Protein AF-A0A923BYN9-F1 (afdb_monomer_lite)

Secondary structure (DSSP, 8-state):
-HHHHHHHIIIIIIIIHHHHHHHHHHHHHHHHHHHHHTTHHHHHHHHHHHHS-----HHHHHHHHHHHHHHHHHHHH--

Foldseek 3Di:
DVVVVVVCCCVVVPPVVVVVVVVCCVVVNPVVVVVVVLCVLVVVLVCCCPVVVDPSDPVSVVVSVVVSVVVVVVVVVVD

Radius of gyration: 16.12 Å; chains: 1; bounding box: 33×36×35 Å

Sequence (79 aa):
PAWLGLAYVSLFSMLIGFVFWYRGLAQGGIAAVGQLQLLQPFFGLALAGLLLGETVGWQMIATSAAVVLCVAGARRYAR

pLDDT: mean 89.47, std 5.59, range [53.16, 94.38]

Structure (mmCIF, N/CA/C/O backbone):
data_AF-A0A923BYN9-F1
#
_entry.id   AF-A0A923BYN9-F1
#
loop_
_atom_site.group_PDB
_atom_site.id
_atom_site.type_symbol
_atom_site.label_atom_id
_atom_site.label_alt_id
_atom_site.label_comp_id
_atom_site.label_asym_id
_atom_site.label_entity_id
_atom_site.label_seq_id
_atom_site.pdbx_PDB_ins_code
_atom_site.Cartn_x
_atom_site.Cartn_y
_atom_site.Cartn_z
_atom_site.occupancy
_atom_site.B_iso_or_equiv
_atom_site.auth_seq_id
_atom_site.auth_comp_id
_atom_site.auth_asym_id
_atom_site.auth_atom_id
_atom_site.pdbx_PDB_model_num
ATOM 1 N N . PRO A 1 1 ? -8.440 -18.619 19.279 1.00 74.94 1 PRO A N 1
ATOM 2 C CA . PRO A 1 1 ? -8.378 -17.299 18.597 1.00 74.94 1 PRO A CA 1
ATOM 3 C C . PRO A 1 1 ? -7.050 -17.046 17.864 1.00 74.94 1 PRO A C 1
ATOM 5 O O 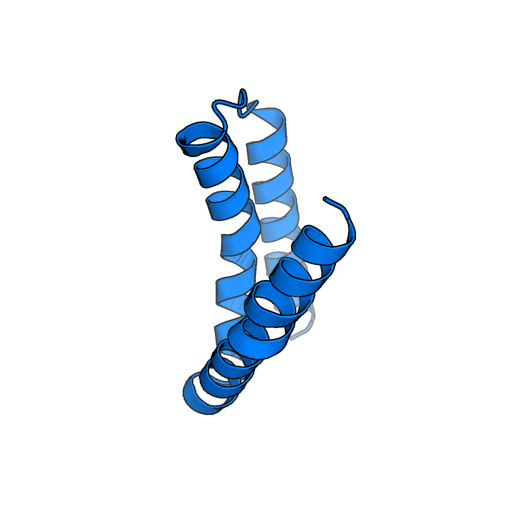. PRO A 1 1 ? -7.074 -16.885 16.651 1.00 74.94 1 PRO A O 1
ATOM 8 N N . ALA A 1 2 ? -5.903 -17.077 18.557 1.00 88.25 2 ALA A N 1
ATOM 9 C CA . ALA A 1 2 ? -4.593 -16.777 17.959 1.00 88.25 2 ALA A CA 1
ATOM 10 C C . ALA A 1 2 ? -4.213 -17.708 16.788 1.00 88.25 2 ALA A C 1
ATOM 12 O O . ALA A 1 2 ? -3.784 -17.233 15.744 1.00 88.25 2 ALA A O 1
ATOM 13 N N . TRP A 1 3 ? -4.462 -19.017 16.914 1.00 93.50 3 TRP A N 1
ATOM 14 C CA . TRP A 1 3 ? -4.216 -19.997 15.845 1.00 93.50 3 TRP A CA 1
ATOM 15 C C . TRP A 1 3 ? -5.045 -19.755 14.576 1.00 93.50 3 TRP A C 1
ATOM 17 O O . TRP A 1 3 ? -4.542 -19.922 13.470 1.00 93.50 3 TRP A O 1
ATOM 27 N N . LEU A 1 4 ? -6.296 -19.307 14.723 1.00 94.31 4 LEU A N 1
ATOM 28 C CA . LEU A 1 4 ? -7.144 -18.936 13.585 1.00 94.31 4 LEU A CA 1
ATOM 29 C C . LEU A 1 4 ? -6.667 -17.635 12.929 1.00 94.31 4 LEU A C 1
ATOM 31 O O . LEU A 1 4 ? -6.647 -17.547 11.706 1.00 94.31 4 LEU A O 1
ATOM 35 N N . GLY A 1 5 ? -6.227 -16.652 13.723 1.00 92.31 5 GLY A N 1
ATOM 36 C CA . GLY A 1 5 ? -5.606 -15.432 13.200 1.00 92.31 5 GLY A CA 1
ATOM 37 C C . GLY A 1 5 ? -4.315 -15.721 12.429 1.00 92.31 5 GLY A C 1
ATOM 38 O O . GLY A 1 5 ? -4.115 -15.181 11.344 1.00 92.31 5 GLY A O 1
ATOM 39 N N . LEU A 1 6 ? -3.485 -16.639 12.939 1.00 93.56 6 LEU A N 1
ATOM 40 C CA . LEU A 1 6 ? -2.279 -17.116 12.260 1.00 93.56 6 LEU A CA 1
ATOM 41 C C . LEU A 1 6 ? -2.622 -17.785 10.924 1.00 93.56 6 LEU A C 1
ATOM 43 O O . LEU A 1 6 ? -2.007 -17.468 9.906 1.00 93.56 6 LEU A O 1
ATOM 47 N N . ALA A 1 7 ? -3.620 -18.672 10.908 1.00 94.38 7 ALA A N 1
ATOM 48 C CA . ALA A 1 7 ? -4.080 -19.320 9.683 1.00 94.38 7 ALA A CA 1
ATOM 49 C C . ALA A 1 7 ? -4.602 -18.294 8.661 1.00 94.38 7 ALA A C 1
ATOM 51 O O . ALA A 1 7 ? -4.241 -18.355 7.489 1.00 94.38 7 ALA A O 1
ATOM 52 N N . TYR A 1 8 ? -5.383 -17.305 9.103 1.00 93.94 8 TYR A N 1
ATOM 53 C CA . TYR A 1 8 ? -5.906 -16.254 8.230 1.00 93.94 8 TYR A CA 1
ATOM 54 C C . TYR A 1 8 ? -4.794 -15.379 7.627 1.00 93.94 8 TYR A C 1
ATOM 56 O O . TYR A 1 8 ? -4.734 -15.215 6.408 1.00 93.94 8 TYR A O 1
ATOM 64 N N . VAL A 1 9 ? -3.885 -14.854 8.459 1.00 91.56 9 VAL A N 1
ATOM 65 C CA . VAL A 1 9 ? -2.769 -14.004 8.007 1.00 91.56 9 VAL A CA 1
ATOM 66 C C . VAL A 1 9 ? -1.844 -14.762 7.057 1.00 91.56 9 VAL A C 1
ATOM 68 O O . VAL A 1 9 ? -1.482 -14.233 6.006 1.00 91.56 9 VAL A O 1
ATOM 71 N N . SER A 1 10 ? -1.493 -16.007 7.385 1.00 93.38 10 SER A N 1
ATOM 72 C CA . SER A 1 10 ? -0.592 -16.806 6.548 1.00 93.38 10 SER A CA 1
ATOM 73 C C . SER A 1 10 ? -1.219 -17.192 5.207 1.00 93.38 10 SER A C 1
ATOM 75 O O . SER A 1 10 ? -0.555 -17.074 4.180 1.00 93.38 10 SER A O 1
ATOM 77 N N . LEU A 1 11 ? -2.496 -17.589 5.176 1.00 93.94 11 LEU A N 1
ATOM 78 C CA . LEU A 1 11 ? -3.159 -18.023 3.943 1.00 93.94 11 LEU A CA 1
ATOM 79 C C . LEU A 1 11 ? -3.579 -16.854 3.050 1.00 93.94 11 LEU A C 1
ATOM 81 O O . LEU A 1 11 ? -3.252 -16.839 1.867 1.00 93.94 11 LEU A O 1
ATOM 85 N N 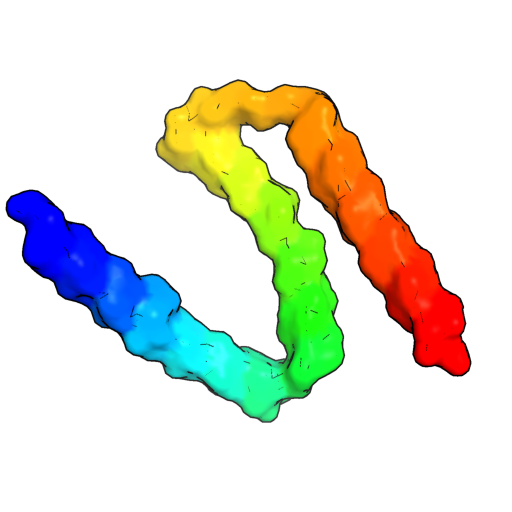. PHE A 1 12 ? -4.291 -15.863 3.582 1.00 91.06 12 PHE A N 1
ATOM 86 C CA . PHE A 1 12 ? -4.826 -14.780 2.754 1.00 91.06 12 PHE A CA 1
ATOM 87 C C . PHE A 1 12 ? -3.802 -13.675 2.526 1.00 91.06 12 PHE A C 1
ATOM 89 O O . PHE A 1 12 ? -3.555 -13.288 1.384 1.00 91.06 12 PHE A O 1
ATOM 96 N N . SER A 1 13 ? -3.183 -13.186 3.602 1.00 84.31 13 SER A N 1
ATOM 97 C CA . SER A 1 13 ? -2.314 -12.008 3.532 1.00 84.31 13 SER A CA 1
ATOM 98 C C . SER A 1 13 ? -0.949 -12.328 2.926 1.00 84.31 13 SER A C 1
ATOM 100 O O . SER A 1 13 ? -0.399 -11.512 2.190 1.00 84.31 13 SER A O 1
ATOM 102 N N . MET A 1 14 ? -0.412 -13.513 3.225 1.00 87.25 14 MET A N 1
ATOM 103 C CA . MET A 1 14 ? 0.909 -13.937 2.764 1.00 87.25 14 MET A CA 1
ATOM 104 C C . MET A 1 14 ? 0.850 -14.908 1.583 1.00 87.25 14 MET A C 1
ATOM 106 O O . MET A 1 14 ? 1.443 -14.607 0.562 1.00 87.25 14 MET A O 1
ATOM 110 N N . LEU A 1 15 ? 0.136 -16.033 1.634 1.00 91.62 15 LEU A N 1
ATOM 111 C CA . LEU A 1 15 ? 0.156 -16.988 0.516 1.00 91.62 15 LEU A CA 1
ATOM 112 C C . LEU A 1 15 ? -0.597 -16.451 -0.713 1.00 91.62 15 LEU A C 1
ATOM 114 O O . LEU A 1 15 ? -0.003 -16.237 -1.769 1.00 91.62 15 LEU A O 1
ATOM 118 N N . ILE A 1 16 ? -1.902 -16.205 -0.579 1.00 92.94 16 ILE A N 1
ATOM 119 C CA . ILE A 1 16 ? -2.764 -15.774 -1.690 1.00 92.94 16 ILE A CA 1
ATOM 120 C C . ILE A 1 16 ? -2.364 -14.373 -2.168 1.00 92.94 16 ILE A C 1
ATOM 122 O O . ILE A 1 16 ? -2.196 -14.157 -3.369 1.00 92.94 16 ILE A O 1
ATOM 126 N N . GLY A 1 17 ? -2.152 -13.437 -1.238 1.00 89.94 17 GLY A N 1
ATOM 127 C CA . GLY A 1 17 ? -1.694 -12.083 -1.548 1.00 89.94 17 GLY A CA 1
ATOM 128 C C . GLY A 1 17 ? -0.406 -12.065 -2.376 1.00 89.94 17 GLY A C 1
ATOM 129 O O . GLY A 1 17 ? -0.339 -11.357 -3.383 1.00 89.94 17 GLY A O 1
ATOM 130 N N . PHE A 1 18 ? 0.586 -12.898 -2.033 1.00 89.19 18 PHE A N 1
ATOM 131 C CA . PHE A 1 18 ? 1.826 -12.965 -2.809 1.00 89.19 18 PHE A CA 1
ATOM 132 C C . PHE A 1 18 ? 1.637 -13.572 -4.198 1.00 89.19 18 PHE A C 1
ATOM 134 O O . PHE A 1 18 ? 2.320 -13.142 -5.124 1.00 89.19 18 PHE A O 1
ATOM 141 N N . VAL A 1 19 ? 0.713 -14.520 -4.391 1.00 91.19 19 VAL A N 1
ATOM 142 C CA . VAL A 1 19 ? 0.410 -15.030 -5.740 1.00 91.19 19 VAL A CA 1
ATOM 143 C C . VAL A 1 19 ? -0.043 -13.880 -6.640 1.00 91.19 19 VAL A C 1
ATOM 145 O O . VAL A 1 19 ? 0.526 -13.686 -7.715 1.00 91.19 19 VAL A O 1
ATOM 148 N N . PHE A 1 20 ? -1.007 -13.071 -6.193 1.00 90.69 20 PHE A N 1
ATOM 149 C CA . PHE A 1 20 ? -1.459 -11.901 -6.953 1.00 90.69 20 PHE A CA 1
ATOM 150 C C . PHE A 1 20 ? -0.352 -10.868 -7.143 1.00 90.69 20 PHE A C 1
ATOM 152 O O . PHE A 1 20 ? -0.203 -10.336 -8.241 1.00 90.69 20 PHE A O 1
ATOM 159 N N . TRP A 1 21 ? 0.455 -10.627 -6.110 1.00 89.44 21 TRP A N 1
ATOM 160 C CA . TRP A 1 21 ? 1.589 -9.713 -6.174 1.00 89.44 21 TRP A CA 1
ATOM 161 C C . TRP A 1 21 ? 2.600 -10.122 -7.250 1.00 89.44 21 TRP A C 1
ATOM 163 O O . TRP A 1 21 ? 2.921 -9.329 -8.133 1.00 89.44 21 TRP A O 1
ATOM 173 N N . TYR A 1 22 ? 3.047 -11.381 -7.242 1.00 90.44 22 TYR A N 1
ATOM 174 C CA . TYR A 1 22 ? 3.985 -11.896 -8.238 1.00 90.44 22 TYR A CA 1
ATOM 175 C C . TYR A 1 22 ? 3.396 -11.893 -9.644 1.00 90.44 22 TYR A C 1
ATOM 177 O O . TYR A 1 22 ? 4.093 -11.533 -10.593 1.00 90.44 22 TYR A O 1
ATOM 185 N N . ARG A 1 23 ? 2.111 -12.238 -9.802 1.00 89.69 23 ARG A N 1
ATOM 186 C CA . ARG A 1 23 ? 1.448 -12.127 -11.108 1.00 89.69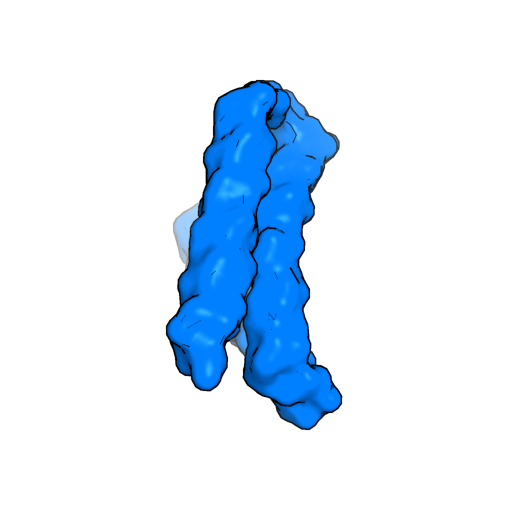 23 ARG A CA 1
ATOM 187 C C . ARG A 1 23 ? 1.362 -10.677 -11.580 1.00 89.69 23 ARG A C 1
ATOM 189 O O . ARG A 1 23 ? 1.623 -10.424 -12.751 1.00 89.69 23 ARG A O 1
ATOM 196 N N . GLY A 1 24 ? 1.057 -9.738 -10.687 1.00 88.12 24 GLY A N 1
ATOM 197 C CA . GLY A 1 24 ? 1.042 -8.306 -10.983 1.00 88.12 24 GLY A CA 1
ATOM 198 C C . GLY A 1 24 ? 2.416 -7.795 -11.413 1.00 88.12 24 GLY A C 1
ATOM 199 O O . GLY A 1 24 ? 2.520 -7.091 -12.414 1.00 88.12 24 GLY A O 1
ATOM 200 N N . LEU A 1 25 ? 3.483 -8.220 -10.730 1.00 91.75 25 LEU A N 1
ATOM 201 C CA . LEU A 1 25 ? 4.862 -7.916 -11.122 1.00 91.75 25 LEU A CA 1
ATOM 202 C C . LEU A 1 25 ? 5.218 -8.503 -12.491 1.00 91.75 25 LEU A C 1
ATOM 204 O O . LEU A 1 25 ? 5.839 -7.815 -13.297 1.00 91.75 25 LEU A O 1
ATOM 208 N N . ALA A 1 26 ? 4.811 -9.743 -12.771 1.00 90.75 26 ALA A N 1
ATOM 209 C CA . ALA A 1 26 ? 5.069 -10.393 -14.053 1.00 90.75 26 ALA A CA 1
ATOM 210 C C . ALA A 1 26 ? 4.317 -9.729 -15.222 1.00 90.75 26 ALA A C 1
ATOM 212 O O . ALA A 1 26 ? 4.832 -9.699 -16.334 1.00 90.75 26 ALA A O 1
ATOM 213 N N . GLN A 1 27 ? 3.114 -9.198 -14.980 1.00 90.19 27 GLN A N 1
ATOM 214 C CA . GLN A 1 27 ? 2.281 -8.564 -16.009 1.00 90.19 27 GLN A CA 1
ATOM 215 C C . GLN A 1 27 ? 2.598 -7.076 -16.216 1.00 90.19 27 GLN A C 1
ATOM 217 O O . GLN A 1 27 ? 2.674 -6.620 -17.352 1.00 90.19 27 GLN A O 1
ATOM 222 N N . GLY A 1 28 ? 2.756 -6.310 -15.134 1.00 85.38 28 GLY A N 1
ATOM 223 C CA . GLY A 1 28 ? 2.926 -4.851 -15.171 1.00 85.38 28 GLY A CA 1
ATOM 224 C C . GLY A 1 28 ? 4.367 -4.367 -14.991 1.00 85.38 28 GLY A C 1
ATOM 225 O O . GLY A 1 28 ? 4.649 -3.186 -15.186 1.00 85.38 28 GLY A O 1
ATOM 226 N N . GLY A 1 29 ? 5.290 -5.255 -14.618 1.00 89.88 29 GLY A N 1
ATOM 227 C CA . GLY A 1 29 ? 6.670 -4.903 -14.302 1.00 89.88 29 GLY A CA 1
ATOM 228 C C . GLY A 1 29 ? 6.825 -4.186 -12.955 1.00 89.88 29 GLY A C 1
ATOM 229 O O . GLY A 1 29 ? 5.916 -3.538 -12.432 1.00 89.88 29 GLY A O 1
ATOM 230 N N . ILE A 1 30 ? 8.031 -4.270 -12.391 1.00 87.69 30 ILE A N 1
ATOM 231 C CA . ILE A 1 30 ? 8.351 -3.744 -11.052 1.00 87.69 30 ILE A CA 1
ATOM 232 C C . ILE A 1 30 ? 8.093 -2.230 -10.964 1.00 87.69 30 ILE A C 1
ATOM 234 O O . ILE A 1 30 ? 7.546 -1.742 -9.977 1.00 87.69 30 ILE A O 1
ATOM 238 N N . ALA A 1 31 ? 8.442 -1.478 -12.013 1.00 85.88 31 ALA A N 1
ATOM 239 C CA . ALA A 1 31 ? 8.327 -0.023 -12.015 1.00 85.88 31 ALA A CA 1
ATOM 240 C C . ALA A 1 31 ? 6.873 0.477 -11.950 1.00 85.88 31 ALA A C 1
ATOM 242 O O . ALA A 1 31 ? 6.615 1.458 -11.253 1.00 85.88 31 ALA A O 1
ATOM 243 N N . ALA A 1 32 ? 5.931 -0.171 -12.649 1.00 86.69 32 ALA A N 1
ATOM 244 C CA . ALA A 1 32 ? 4.520 0.225 -12.631 1.00 86.69 32 ALA A CA 1
ATOM 245 C C . ALA A 1 32 ? 3.835 -0.205 -11.329 1.00 86.69 32 ALA A C 1
ATOM 247 O O . ALA A 1 32 ? 3.125 0.585 -10.711 1.00 86.69 32 ALA A O 1
ATOM 248 N N . VAL A 1 33 ? 4.110 -1.425 -10.861 1.00 90.25 33 VAL A N 1
ATOM 249 C CA . VAL A 1 33 ? 3.566 -1.932 -9.594 1.00 90.25 33 VAL A CA 1
ATOM 250 C C . VAL A 1 33 ? 4.059 -1.102 -8.401 1.00 90.25 33 VAL A C 1
ATOM 252 O O . VAL A 1 33 ? 3.281 -0.791 -7.501 1.00 90.25 33 VAL A O 1
ATOM 255 N N . GLY A 1 34 ? 5.311 -0.635 -8.432 1.00 87.88 34 GLY A N 1
ATOM 256 C CA . GLY A 1 34 ? 5.836 0.301 -7.435 1.00 87.88 34 GLY A CA 1
ATOM 257 C C . GLY A 1 34 ? 5.128 1.664 -7.431 1.00 87.88 34 GLY A C 1
ATOM 258 O O . GLY A 1 34 ? 4.988 2.269 -6.373 1.00 87.88 34 GLY A O 1
ATOM 259 N N . GLN A 1 35 ? 4.627 2.148 -8.579 1.00 87.00 35 GLN A N 1
ATOM 260 C CA . GLN A 1 35 ? 3.787 3.358 -8.613 1.00 87.00 35 GLN A CA 1
ATOM 261 C C . GLN A 1 35 ? 2.433 3.121 -7.950 1.00 87.00 35 GLN A C 1
ATOM 263 O O . GLN A 1 35 ? 1.968 3.970 -7.196 1.00 87.00 35 GLN A O 1
ATOM 268 N N . LEU A 1 36 ? 1.810 1.967 -8.207 1.00 89.69 36 LEU A N 1
ATOM 269 C CA . LEU A 1 36 ? 0.528 1.613 -7.596 1.00 89.69 36 LEU A CA 1
ATOM 270 C C . LEU A 1 36 ? 0.629 1.555 -6.067 1.00 89.69 36 LEU A C 1
ATOM 272 O O . LEU A 1 36 ? -0.294 1.984 -5.381 1.00 89.69 36 LEU A O 1
ATOM 276 N N . GLN A 1 37 ? 1.767 1.121 -5.520 1.00 89.69 37 GLN A N 1
ATOM 277 C CA . GLN A 1 37 ? 2.007 1.161 -4.074 1.00 89.69 37 GLN A CA 1
ATOM 278 C C . GLN A 1 37 ? 2.046 2.577 -3.488 1.00 89.69 37 GLN A C 1
ATOM 280 O O . GLN A 1 37 ? 1.697 2.746 -2.324 1.00 89.69 37 GLN A O 1
ATOM 285 N N . LEU A 1 38 ? 2.384 3.614 -4.262 1.00 89.50 38 LEU A N 1
ATOM 286 C CA . LEU A 1 38 ? 2.296 4.996 -3.769 1.00 89.50 38 LEU A CA 1
ATOM 287 C C . LEU A 1 38 ? 0.849 5.435 -3.518 1.00 89.50 38 LEU A C 1
ATOM 289 O O . LEU A 1 38 ? 0.626 6.394 -2.784 1.00 89.50 38 LEU A O 1
ATOM 293 N N . LEU A 1 39 ? -0.134 4.725 -4.084 1.00 90.94 39 LEU A N 1
ATOM 294 C CA . LEU A 1 39 ? -1.551 4.941 -3.795 1.00 90.94 39 LEU A CA 1
ATOM 295 C C . LEU A 1 39 ? -2.011 4.239 -2.508 1.00 90.94 39 LEU A C 1
ATOM 297 O O . LEU A 1 39 ? -3.038 4.613 -1.940 1.00 90.94 39 LEU A O 1
ATOM 301 N N . GLN A 1 40 ? -1.253 3.250 -2.022 1.00 91.94 40 GLN A N 1
ATOM 302 C CA . GLN A 1 40 ? -1.609 2.447 -0.850 1.00 91.94 40 GLN A CA 1
ATOM 303 C C . GLN A 1 40 ? -1.892 3.278 0.413 1.00 91.94 40 GLN A C 1
ATOM 305 O O . GLN A 1 40 ? -2.880 2.970 1.077 1.00 91.94 40 GLN A O 1
ATOM 310 N N . PRO A 1 41 ? -1.121 4.329 0.762 1.00 91.12 41 PRO A N 1
ATOM 311 C CA . PRO A 1 41 ? -1.407 5.147 1.940 1.00 91.12 41 PRO A CA 1
ATOM 312 C C . PRO A 1 41 ? -2.794 5.795 1.877 1.00 91.12 41 PRO A C 1
ATOM 314 O O . PRO A 1 41 ? -3.518 5.801 2.867 1.00 91.12 41 PRO A O 1
ATOM 317 N N . PHE A 1 42 ? -3.209 6.276 0.702 1.00 91.81 42 PHE A N 1
ATOM 318 C CA . PHE A 1 42 ? -4.507 6.929 0.537 1.00 91.81 42 PHE A CA 1
ATOM 319 C C . PHE A 1 42 ? -5.658 5.934 0.613 1.00 91.81 42 PHE A C 1
ATOM 321 O O . PHE A 1 42 ? -6.639 6.194 1.306 1.00 91.81 42 PHE A O 1
ATOM 328 N N . PHE A 1 43 ? -5.534 4.780 -0.048 1.00 93.12 43 PHE A N 1
ATOM 329 C CA . PHE A 1 43 ? -6.543 3.727 0.065 1.00 93.12 43 PHE A CA 1
ATOM 330 C C . PHE A 1 43 ? -6.604 3.143 1.476 1.00 93.12 43 PHE A C 1
ATOM 332 O O . PHE A 1 43 ? -7.695 2.856 1.955 1.00 93.12 43 PHE A O 1
ATOM 339 N N . GLY A 1 44 ? -5.467 3.029 2.165 1.00 92.44 44 GLY A N 1
ATOM 340 C CA . GLY A 1 44 ? -5.405 2.620 3.565 1.00 92.44 44 GLY A CA 1
ATOM 341 C C . GLY A 1 44 ? -6.177 3.576 4.473 1.00 92.44 44 GLY A C 1
ATOM 342 O O . GLY A 1 44 ? -7.034 3.128 5.227 1.00 92.44 44 GLY A O 1
ATOM 343 N N . LEU A 1 45 ? -5.946 4.888 4.347 1.00 93.38 45 LEU A N 1
ATOM 344 C CA .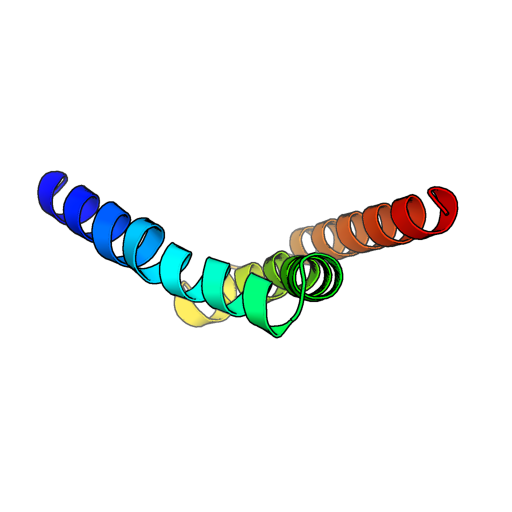 LEU A 1 45 ? -6.693 5.902 5.100 1.00 93.38 45 LEU A CA 1
ATOM 345 C C . LEU A 1 45 ? -8.183 5.918 4.733 1.00 93.38 45 LEU A C 1
ATOM 347 O O . LEU A 1 45 ? -9.029 6.009 5.619 1.00 93.38 45 LEU A O 1
ATOM 351 N N . ALA A 1 46 ? -8.521 5.796 3.447 1.00 92.56 46 ALA A N 1
ATOM 352 C CA . ALA A 1 46 ? -9.911 5.744 3.002 1.00 92.56 46 ALA A CA 1
ATOM 353 C C . ALA A 1 46 ? -10.643 4.521 3.573 1.00 92.56 46 ALA A C 1
ATOM 355 O O . ALA A 1 46 ? -11.755 4.654 4.074 1.00 92.56 46 ALA A O 1
ATOM 356 N N . LEU A 1 47 ? -10.018 3.341 3.547 1.00 93.75 47 LEU A N 1
ATOM 357 C CA . LEU A 1 47 ? -10.579 2.123 4.132 1.00 93.75 47 LEU A CA 1
ATOM 358 C C . LEU A 1 47 ? -10.673 2.213 5.659 1.00 93.75 47 LEU A C 1
ATOM 360 O O . LEU A 1 47 ? -11.673 1.774 6.217 1.00 93.75 47 LEU A O 1
ATOM 364 N N . ALA A 1 48 ? -9.692 2.816 6.332 1.00 93.06 48 ALA A N 1
ATOM 365 C CA . ALA A 1 48 ? -9.760 3.066 7.771 1.00 93.06 48 ALA A CA 1
ATOM 366 C C . ALA A 1 48 ? -10.965 3.953 8.134 1.00 93.06 48 ALA A C 1
ATOM 368 O O . ALA A 1 48 ? -11.756 3.606 9.011 1.00 93.06 48 ALA A O 1
ATOM 369 N N . GLY A 1 49 ? -11.176 5.044 7.393 1.00 91.81 49 GLY A N 1
ATOM 370 C CA . GLY A 1 49 ? -12.324 5.925 7.602 1.00 91.81 49 GLY A CA 1
ATOM 371 C C . GLY A 1 49 ? -13.669 5.281 7.254 1.00 91.81 49 GLY A C 1
ATOM 372 O O . GLY A 1 49 ? -14.623 5.405 8.015 1.00 91.81 49 GLY A O 1
ATOM 373 N N . LEU A 1 50 ? -13.760 4.576 6.121 1.00 92.25 50 LEU A N 1
ATOM 374 C CA . LEU A 1 50 ? -15.023 4.016 5.620 1.00 92.25 50 LEU A CA 1
ATOM 375 C C . LEU A 1 50 ? -15.431 2.708 6.306 1.00 92.25 50 LEU A C 1
ATOM 377 O O . LEU A 1 50 ? -16.617 2.482 6.525 1.00 92.25 50 LEU A O 1
ATOM 381 N N . LEU A 1 51 ? -14.469 1.828 6.591 1.00 94.00 51 LEU A N 1
ATOM 382 C CA . LEU A 1 51 ? -14.728 0.467 7.066 1.00 94.00 51 LEU A CA 1
ATOM 383 C C . LEU A 1 51 ? -14.577 0.342 8.586 1.00 94.00 51 LEU A C 1
ATOM 385 O O . LEU A 1 51 ? -15.351 -0.378 9.210 1.00 94.00 51 LEU A O 1
ATOM 389 N N . LEU A 1 52 ? -13.588 1.029 9.174 1.00 90.06 52 LEU A N 1
ATOM 390 C CA . LEU A 1 52 ? -13.343 1.019 10.621 1.00 90.06 52 LEU A CA 1
ATOM 391 C C . LEU A 1 52 ? -13.961 2.231 11.338 1.00 90.06 52 LEU A C 1
ATOM 393 O O . LEU A 1 52 ? -14.033 2.233 12.565 1.00 90.06 52 LEU A O 1
ATOM 397 N N . GLY A 1 53 ? -14.439 3.238 10.595 1.00 88.00 53 GLY A N 1
ATOM 398 C CA . GLY A 1 53 ? -15.029 4.451 11.167 1.00 88.00 53 GLY A CA 1
ATOM 399 C C . GLY A 1 53 ? -14.009 5.356 11.861 1.00 88.00 53 GLY A C 1
ATOM 400 O O . GLY A 1 53 ? -14.389 6.189 12.684 1.00 88.00 53 GLY A O 1
ATOM 401 N N . GLU A 1 54 ? -12.715 5.189 11.575 1.00 90.00 54 GLU A N 1
ATOM 402 C CA . GLU A 1 54 ? -11.666 5.982 12.209 1.00 90.00 54 GLU A CA 1
ATOM 403 C C . GLU A 1 54 ? -11.672 7.425 11.695 1.00 90.00 54 GLU A C 1
ATOM 405 O O . GLU A 1 54 ? -11.870 7.702 10.509 1.00 90.00 54 GLU A O 1
ATOM 410 N N . THR A 1 55 ? -11.420 8.382 12.589 1.00 87.81 55 THR A N 1
ATOM 411 C CA . THR A 1 55 ? -11.334 9.793 12.211 1.00 87.81 55 THR A CA 1
ATOM 412 C C . THR A 1 55 ? -10.047 10.041 11.433 1.00 87.81 55 THR A C 1
ATOM 414 O O . THR A 1 55 ? -8.972 10.199 12.017 1.00 87.81 55 THR A O 1
ATOM 417 N N . VAL A 1 56 ? -10.150 10.106 10.107 1.00 88.06 56 VAL A N 1
ATOM 418 C CA . VAL A 1 56 ? -9.022 10.458 9.240 1.00 88.06 56 VAL A CA 1
ATOM 419 C C . VAL A 1 56 ? -8.730 11.950 9.393 1.00 88.06 56 VAL A C 1
ATOM 421 O O . VAL A 1 56 ? -9.369 12.804 8.778 1.00 88.06 56 VAL A O 1
ATOM 424 N N . GLY A 1 57 ? -7.768 12.272 10.255 1.00 90.00 57 GLY A N 1
ATOM 425 C CA . GLY A 1 57 ? -7.342 13.645 10.492 1.00 90.00 57 GLY A CA 1
ATOM 426 C C . GLY A 1 57 ? -6.617 14.244 9.285 1.00 90.00 57 GLY A C 1
ATOM 427 O O . GLY A 1 57 ? -5.888 13.554 8.568 1.00 90.00 57 GLY A O 1
ATOM 428 N N . TRP A 1 58 ? -6.740 15.563 9.107 1.00 90.81 58 TRP A N 1
ATOM 429 C CA . TRP A 1 58 ? -6.049 16.305 8.042 1.00 90.81 58 TRP A CA 1
ATOM 430 C C . TRP A 1 58 ? -4.527 16.074 8.041 1.00 90.81 58 TRP A C 1
ATOM 432 O O . TRP A 1 58 ? -3.908 15.990 6.982 1.00 90.81 58 TRP A O 1
ATOM 442 N N . GLN A 1 59 ? -3.931 15.888 9.223 1.00 93.38 59 GLN A N 1
ATOM 443 C CA . GLN A 1 59 ? -2.506 15.584 9.380 1.00 93.38 59 GLN A CA 1
ATOM 444 C C . GLN A 1 59 ? -2.105 14.265 8.698 1.00 93.38 59 GLN A C 1
ATOM 446 O O . GLN A 1 59 ? -1.073 14.226 8.039 1.00 93.38 59 GLN A O 1
ATOM 451 N N . MET A 1 60 ? -2.922 13.206 8.779 1.00 92.94 60 MET A N 1
ATOM 452 C CA . MET A 1 60 ? -2.609 11.902 8.169 1.00 92.94 60 MET A CA 1
ATOM 453 C C . MET A 1 60 ? -2.569 11.992 6.640 1.00 92.94 60 MET A C 1
ATOM 455 O O . MET A 1 60 ? -1.685 11.424 5.991 1.00 92.94 60 MET A O 1
ATOM 459 N N . ILE A 1 61 ? -3.509 12.752 6.071 1.00 90.81 61 ILE A N 1
ATOM 460 C CA . ILE A 1 61 ? -3.575 13.024 4.633 1.00 90.81 61 ILE A CA 1
ATOM 461 C C . ILE A 1 61 ? -2.371 13.871 4.211 1.00 90.81 61 ILE A C 1
ATOM 463 O O . ILE A 1 61 ? -1.687 13.521 3.249 1.00 90.81 61 ILE A O 1
ATOM 467 N N . ALA A 1 62 ? -2.068 14.940 4.955 1.00 93.75 62 ALA A N 1
ATOM 468 C CA . ALA A 1 62 ? -0.937 15.819 4.677 1.00 93.75 62 ALA A CA 1
ATOM 469 C C . ALA A 1 62 ? 0.404 15.067 4.716 1.00 93.75 62 ALA A C 1
ATOM 471 O O . ALA A 1 62 ? 1.216 15.217 3.804 1.00 93.75 62 ALA A O 1
ATOM 472 N N . THR A 1 63 ? 0.628 14.209 5.716 1.00 92.25 63 THR A N 1
ATOM 473 C CA . THR A 1 63 ? 1.847 13.393 5.807 1.00 92.25 63 THR A CA 1
ATOM 474 C C . THR A 1 63 ? 1.9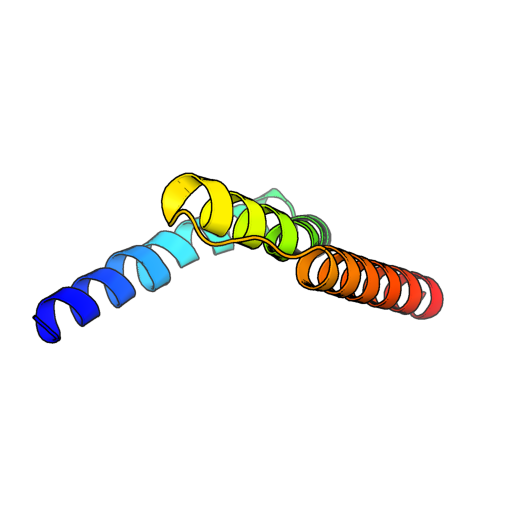25 12.369 4.677 1.00 92.25 63 THR A C 1
ATOM 476 O O . THR A 1 63 ? 2.983 12.222 4.070 1.00 92.25 63 THR A O 1
ATOM 479 N N . SER A 1 64 ? 0.817 11.706 4.335 1.00 91.88 64 SER A N 1
ATOM 480 C CA . SER A 1 64 ? 0.781 10.762 3.207 1.00 91.88 64 SER A CA 1
ATOM 481 C C . SER A 1 64 ? 1.120 11.455 1.883 1.00 91.88 64 SER A C 1
ATOM 483 O O . SER A 1 64 ? 1.939 10.956 1.112 1.00 91.88 64 SER A O 1
ATOM 485 N N . ALA A 1 65 ? 0.568 12.649 1.649 1.00 91.62 65 ALA A N 1
ATOM 486 C CA . ALA A 1 65 ? 0.904 13.472 0.491 1.00 91.62 65 ALA A CA 1
ATOM 487 C C . ALA A 1 65 ? 2.378 13.912 0.500 1.00 91.62 65 ALA A C 1
ATOM 489 O O . ALA A 1 65 ? 3.046 13.824 -0.529 1.00 91.62 65 ALA A O 1
ATOM 490 N N . ALA A 1 66 ? 2.913 14.327 1.653 1.00 93.56 66 ALA A N 1
ATOM 491 C CA . ALA A 1 66 ? 4.314 14.717 1.795 1.00 93.56 66 ALA A CA 1
ATOM 492 C C . ALA A 1 66 ? 5.273 13.561 1.467 1.00 93.56 66 ALA A C 1
ATOM 494 O O . ALA A 1 66 ? 6.218 13.756 0.706 1.00 93.56 66 ALA A O 1
ATOM 495 N N . VAL A 1 67 ? 5.004 12.346 1.960 1.00 92.00 67 VAL A N 1
ATOM 496 C CA . VAL A 1 67 ? 5.803 11.151 1.635 1.00 92.00 67 VAL A CA 1
ATOM 497 C C . VAL A 1 67 ? 5.789 10.882 0.131 1.00 92.00 67 VAL A C 1
ATOM 499 O O . VAL A 1 67 ? 6.844 10.660 -0.462 1.00 92.00 67 VAL A O 1
ATOM 502 N N . VAL A 1 68 ? 4.622 10.957 -0.512 1.00 90.25 68 VAL A N 1
ATOM 503 C CA . VAL A 1 68 ? 4.504 10.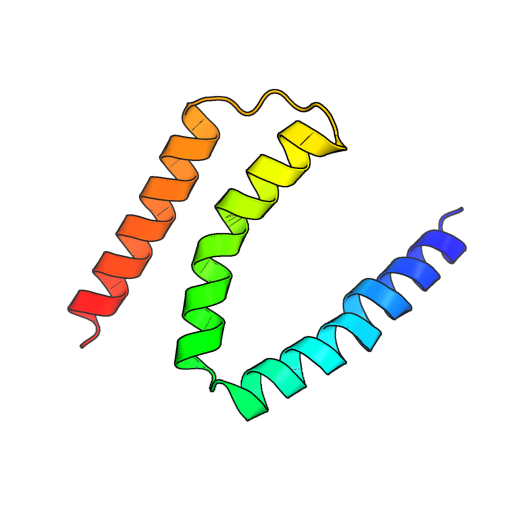748 -1.963 1.00 90.25 68 VAL A CA 1
ATOM 504 C C . VAL A 1 68 ? 5.266 11.815 -2.747 1.00 90.25 68 VAL A C 1
ATOM 506 O O . VAL A 1 68 ? 5.971 11.471 -3.695 1.00 90.25 68 VAL A O 1
ATOM 509 N N . LEU A 1 69 ? 5.205 13.084 -2.332 1.00 91.00 69 LEU A N 1
ATOM 510 C CA . LEU A 1 69 ? 5.990 14.168 -2.931 1.00 91.00 69 LEU A CA 1
ATOM 511 C C . LEU A 1 69 ? 7.498 13.954 -2.750 1.00 91.00 69 LEU A C 1
ATOM 513 O O . LEU A 1 69 ? 8.251 14.120 -3.709 1.00 91.00 69 LEU A O 1
ATOM 517 N N . CYS A 1 70 ? 7.943 13.532 -1.565 1.00 91.50 70 CYS A N 1
ATOM 518 C CA . CYS A 1 70 ? 9.343 13.196 -1.306 1.00 91.50 70 CYS A CA 1
ATOM 519 C C . CYS A 1 70 ? 9.821 12.046 -2.197 1.00 91.50 70 CYS A C 1
ATOM 521 O O . CYS A 1 70 ? 10.881 12.151 -2.810 1.00 91.50 70 CYS A O 1
ATOM 523 N N . VAL A 1 71 ? 9.038 10.970 -2.320 1.00 88.50 71 VAL A N 1
ATOM 524 C CA . VAL A 1 71 ? 9.384 9.827 -3.178 1.00 88.50 71 VAL A CA 1
ATOM 525 C C . VAL A 1 71 ? 9.377 10.225 -4.655 1.00 88.50 71 VAL A C 1
ATOM 527 O O . VAL A 1 71 ? 10.281 9.840 -5.398 1.00 88.50 71 VAL A O 1
ATOM 530 N N . ALA A 1 72 ? 8.401 11.021 -5.095 1.00 87.75 72 ALA A N 1
ATOM 531 C CA . ALA A 1 72 ? 8.348 11.537 -6.459 1.00 87.75 72 ALA A CA 1
ATOM 532 C C . ALA A 1 72 ? 9.557 12.434 -6.772 1.00 87.75 72 ALA A C 1
ATOM 534 O O . ALA A 1 72 ? 10.169 12.287 -7.831 1.00 87.75 72 ALA A O 1
ATOM 535 N N . GLY A 1 73 ? 9.941 13.306 -5.835 1.00 88.88 73 GLY A N 1
ATOM 536 C CA . GLY A 1 73 ? 11.152 14.117 -5.907 1.00 88.88 73 GLY A CA 1
ATOM 537 C C . GLY A 1 73 ? 12.401 13.246 -6.002 1.00 88.88 73 GLY A C 1
ATOM 538 O O . GLY A 1 73 ? 13.125 13.327 -6.988 1.00 88.88 73 GLY A O 1
ATOM 539 N N . ALA A 1 74 ? 12.613 12.342 -5.044 1.00 85.50 74 ALA A N 1
ATOM 540 C CA . ALA A 1 74 ? 13.761 11.436 -5.028 1.00 85.50 74 ALA A CA 1
ATOM 541 C C . ALA A 1 74 ? 13.891 10.640 -6.338 1.00 85.50 74 ALA A C 1
ATOM 543 O O . ALA A 1 74 ? 14.976 10.547 -6.900 1.00 85.50 74 ALA A O 1
ATOM 544 N N . ARG A 1 75 ? 12.780 10.135 -6.889 1.00 82.38 75 ARG A N 1
ATOM 545 C CA . ARG A 1 75 ? 12.781 9.421 -8.177 1.00 82.38 75 ARG A CA 1
ATOM 546 C C . ARG A 1 75 ? 13.063 10.315 -9.380 1.00 82.38 75 ARG A C 1
ATOM 548 O O . ARG A 1 75 ? 13.560 9.813 -10.384 1.00 82.38 75 ARG A O 1
ATOM 555 N N . ARG A 1 76 ? 12.735 11.605 -9.301 1.00 83.50 76 ARG A N 1
ATOM 556 C CA . ARG A 1 76 ? 13.055 12.592 -10.338 1.00 83.50 76 ARG A CA 1
ATOM 557 C C . ARG A 1 76 ? 14.539 12.969 -10.334 1.00 83.50 76 ARG A C 1
ATOM 559 O O . ARG A 1 76 ? 15.064 13.194 -11.413 1.00 83.50 76 ARG A O 1
ATOM 566 N N . TYR A 1 77 ? 15.183 13.016 -9.165 1.00 82.00 77 TYR A N 1
ATOM 567 C CA . TYR A 1 77 ? 16.611 13.352 -9.016 1.00 82.00 77 TYR A CA 1
ATOM 568 C C . TYR A 1 77 ? 17.556 12.141 -9.065 1.00 82.00 77 TYR A C 1
ATOM 570 O O . TYR A 1 77 ? 18.757 12.314 -9.221 1.00 82.00 77 TYR A O 1
ATOM 578 N N . ALA A 1 78 ? 17.035 10.921 -8.906 1.00 72.69 78 ALA A N 1
ATOM 579 C CA . ALA A 1 78 ? 17.796 9.680 -9.074 1.00 72.69 78 ALA A CA 1
ATOM 580 C C . ALA A 1 78 ? 17.934 9.236 -10.546 1.00 72.69 78 ALA A C 1
ATOM 582 O O . ALA A 1 78 ? 18.553 8.207 -10.814 1.00 72.69 78 ALA A O 1
ATOM 583 N N . ARG A 1 79 ? 17.315 9.968 -11.479 1.00 53.16 79 ARG A N 1
ATOM 584 C CA . ARG A 1 79 ? 17.545 9.865 -12.926 1.00 53.16 79 ARG A CA 1
ATOM 585 C C . ARG A 1 79 ? 18.551 10.918 -13.353 1.00 53.16 79 ARG A C 1
ATOM 587 O O . ARG A 1 79 ? 19.332 10.594 -14.269 1.00 53.16 79 ARG A O 1
#